Protein AF-T2A4X8-F1 (afdb_monomer_lite)

InterPro domains:
  IPR004841 Amino acid permease/SLC12A domain [PF00324] (18-104)

Organism: NCBI:txid1394869

Structure (mmCIF, N/CA/C/O backbone):
data_AF-T2A4X8-F1
#
_entry.id   AF-T2A4X8-F1
#
loop_
_atom_site.group_PDB
_atom_site.id
_atom_site.type_symbol
_atom_site.label_atom_id
_atom_site.label_alt_id
_atom_site.label_comp_id
_atom_site.label_asym_id
_atom_site.label_entity_id
_atom_site.label_seq_id
_atom_site.pdbx_PDB_ins_code
_atom_site.Cartn_x
_atom_site.Cartn_y
_atom_site.Cartn_z
_atom_site.occupancy
_atom_site.B_iso_or_equiv
_atom_site.auth_seq_id
_atom_site.auth_comp_id
_atom_site.auth_asym_id
_atom_site.auth_atom_id
_atom_site.pdbx_PDB_model_num
ATOM 1 N N . MET A 1 1 ? -23.332 10.207 -2.444 1.00 75.19 1 MET A N 1
ATOM 2 C CA . MET A 1 1 ? -22.383 9.955 -3.554 1.00 75.19 1 MET A CA 1
ATOM 3 C C . MET A 1 1 ? -22.626 8.543 -4.067 1.00 75.19 1 MET A C 1
ATOM 5 O O . MET A 1 1 ? -22.925 7.680 -3.252 1.00 75.19 1 MET A O 1
ATOM 9 N N . SER A 1 2 ? -22.577 8.314 -5.382 1.00 92.44 2 SER A N 1
ATOM 10 C CA . SER A 1 2 ? -22.728 6.966 -5.961 1.00 92.44 2 SER A CA 1
ATOM 11 C C . SER A 1 2 ? -21.545 6.066 -5.555 1.00 92.44 2 SER A C 1
ATOM 13 O O . SER A 1 2 ? -20.435 6.592 -5.432 1.00 92.44 2 SER A O 1
ATOM 15 N N . PRO A 1 3 ? -21.724 4.739 -5.392 1.00 86.62 3 PRO A N 1
ATOM 16 C CA . PRO A 1 3 ? -20.616 3.803 -5.167 1.00 86.62 3 PRO A CA 1
ATOM 17 C C . PRO A 1 3 ? -19.477 3.972 -6.181 1.00 86.62 3 PRO A C 1
ATOM 19 O O . PRO A 1 3 ? -18.306 3.982 -5.810 1.00 86.62 3 PRO A O 1
ATOM 22 N N . TRP A 1 4 ? -19.826 4.223 -7.444 1.00 90.69 4 TRP A N 1
ATOM 23 C CA . TRP A 1 4 ? -18.866 4.475 -8.518 1.00 90.69 4 TRP A CA 1
ATOM 24 C C . TRP A 1 4 ? -18.089 5.780 -8.340 1.00 90.69 4 TRP A C 1
ATOM 26 O O . TRP A 1 4 ? -16.900 5.828 -8.640 1.00 90.69 4 TRP A O 1
ATOM 36 N N . ALA A 1 5 ? -18.728 6.821 -7.802 1.00 91.69 5 ALA A N 1
ATOM 37 C CA . ALA A 1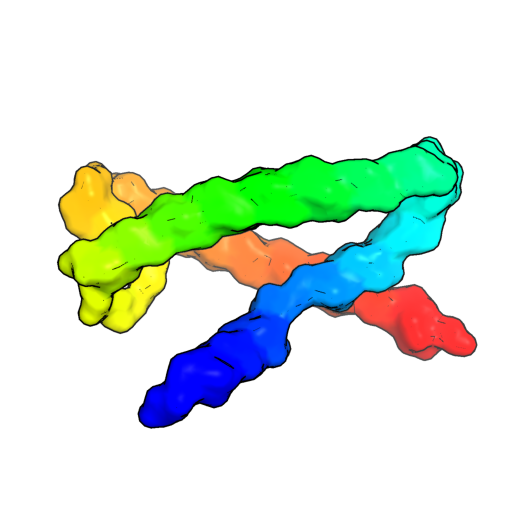 5 ? -18.058 8.087 -7.511 1.00 91.69 5 ALA A CA 1
ATOM 38 C C . ALA A 1 5 ? -17.061 7.939 -6.350 1.00 91.69 5 ALA A C 1
ATOM 40 O O . ALA A 1 5 ? -15.951 8.456 -6.427 1.00 91.69 5 ALA A O 1
ATOM 41 N N . ASN A 1 6 ? -17.424 7.189 -5.304 1.00 87.69 6 ASN A N 1
ATOM 42 C CA . ASN A 1 6 ? -16.518 6.902 -4.187 1.00 87.69 6 ASN A CA 1
ATOM 43 C C . ASN A 1 6 ? -15.324 6.044 -4.632 1.00 87.69 6 ASN A C 1
ATOM 45 O O . ASN A 1 6 ? -14.193 6.323 -4.240 1.00 87.69 6 ASN A O 1
ATOM 49 N N . PHE A 1 7 ? -15.566 5.037 -5.479 1.00 87.56 7 PHE A N 1
ATOM 50 C CA . PHE A 1 7 ? -14.504 4.218 -6.061 1.00 87.56 7 PHE A CA 1
ATOM 51 C C . PHE A 1 7 ? -13.548 5.050 -6.920 1.00 87.56 7 PHE A C 1
ATOM 53 O O . PHE A 1 7 ? -12.340 4.991 -6.712 1.00 87.56 7 PHE A O 1
ATOM 60 N N . ALA A 1 8 ? -14.081 5.855 -7.844 1.00 91.19 8 ALA A N 1
ATOM 61 C CA . ALA A 1 8 ? -13.270 6.688 -8.726 1.00 91.19 8 ALA A CA 1
ATOM 62 C C . ALA A 1 8 ? -12.389 7.663 -7.932 1.00 91.19 8 ALA A C 1
ATOM 64 O O . ALA A 1 8 ? -11.198 7.761 -8.204 1.00 91.19 8 ALA A O 1
ATOM 65 N N . LEU A 1 9 ? -12.939 8.314 -6.900 1.00 89.25 9 LEU A N 1
ATOM 66 C CA . LEU A 1 9 ? -12.167 9.199 -6.022 1.00 89.25 9 LEU A CA 1
ATOM 67 C C . LEU A 1 9 ? -11.044 8.463 -5.284 1.00 89.25 9 LEU A C 1
ATOM 69 O O . LEU A 1 9 ? -9.922 8.964 -5.228 1.00 89.25 9 LEU A O 1
ATOM 73 N N . GLY A 1 10 ? -11.322 7.271 -4.746 1.00 86.69 10 GLY A N 1
ATOM 74 C CA . GLY A 1 10 ? -10.305 6.446 -4.093 1.00 86.69 10 GLY A CA 1
ATOM 75 C C . GLY A 1 10 ? -9.200 6.014 -5.059 1.00 86.69 10 GLY A C 1
ATOM 76 O O . GLY A 1 10 ? -8.018 6.132 -4.738 1.00 86.69 10 GLY A O 1
ATOM 77 N N . PHE A 1 11 ? -9.579 5.579 -6.263 1.00 87.12 11 PHE A N 1
ATOM 78 C CA . PHE A 1 11 ? -8.637 5.179 -7.304 1.00 87.12 11 PHE A CA 1
ATOM 79 C C . PHE A 1 11 ? -7.759 6.351 -7.751 1.00 87.12 11 PHE A C 1
ATOM 81 O O . PHE A 1 11 ? -6.546 6.202 -7.819 1.00 87.12 11 PHE A O 1
ATOM 88 N N . THR A 1 12 ? -8.326 7.534 -7.996 1.00 87.06 12 THR A N 1
ATOM 89 C CA . THR A 1 12 ? -7.539 8.718 -8.377 1.00 87.06 12 THR A CA 1
ATOM 90 C C . THR A 1 12 ? -6.563 9.144 -7.279 1.00 87.06 12 THR A C 1
ATOM 92 O O . THR A 1 12 ? -5.473 9.614 -7.592 1.00 87.06 12 THR A O 1
ATOM 95 N N . TYR A 1 13 ? -6.918 8.964 -6.004 1.00 80.44 13 TYR A N 1
ATOM 96 C CA . TYR A 1 13 ? -6.066 9.361 -4.883 1.00 80.44 13 TYR A CA 1
ATOM 97 C C . TYR A 1 13 ? -4.879 8.409 -4.642 1.00 80.44 13 TYR A C 1
ATOM 99 O O . TYR A 1 13 ? -3.781 8.874 -4.348 1.00 80.44 13 TYR A O 1
ATOM 107 N N . LEU A 1 14 ? -5.075 7.088 -4.761 1.00 81.31 14 LEU A N 1
ATOM 108 C CA . LEU A 1 14 ? -4.072 6.068 -4.400 1.00 81.31 14 LEU A CA 1
ATOM 109 C C . LEU A 1 14 ? -3.965 4.934 -5.438 1.00 81.31 14 LEU A C 1
ATOM 111 O O . LEU A 1 14 ? -3.938 3.752 -5.096 1.00 81.31 14 LEU A O 1
ATOM 115 N N . SER A 1 15 ? -3.896 5.275 -6.726 1.00 85.19 15 SER A N 1
ATOM 116 C CA . SER A 1 15 ? -3.684 4.270 -7.775 1.00 85.19 15 SER A CA 1
ATOM 117 C C . SER A 1 15 ? -2.237 3.746 -7.788 1.00 85.19 15 SER A C 1
ATOM 119 O O . SER A 1 15 ? -1.300 4.548 -7.815 1.00 85.19 15 SER A O 1
ATOM 121 N N . PRO A 1 16 ? -2.011 2.417 -7.875 1.00 82.56 16 PRO A N 1
ATOM 122 C CA . PRO A 1 16 ? -0.668 1.836 -7.978 1.00 82.56 16 PRO A CA 1
ATOM 123 C C . PRO A 1 16 ? -0.015 2.039 -9.355 1.00 82.56 16 PRO A C 1
ATOM 125 O O . PRO A 1 16 ? 1.149 1.694 -9.545 1.00 82.56 16 PRO A O 1
ATOM 128 N N . VAL A 1 17 ? -0.752 2.590 -10.323 1.00 84.81 17 VAL A N 1
ATOM 129 C CA . VAL A 1 17 ? -0.345 2.704 -11.730 1.00 84.81 17 VAL A CA 1
ATOM 130 C C . VAL A 1 17 ? 0.985 3.447 -11.893 1.00 84.81 17 VAL A C 1
ATOM 132 O O . VAL A 1 17 ? 1.854 2.989 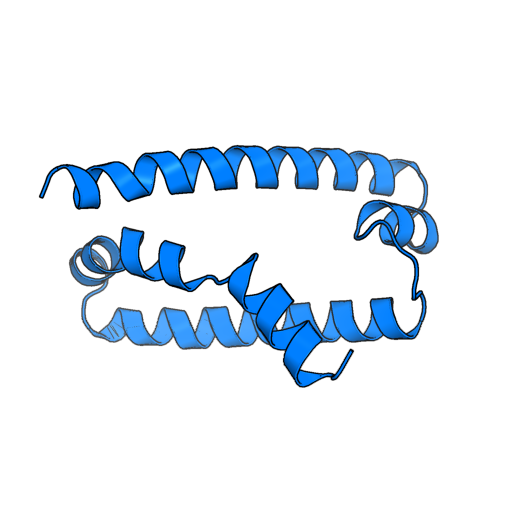-12.631 1.00 84.81 17 VAL A O 1
ATOM 135 N N . VAL A 1 18 ? 1.187 4.539 -11.148 1.00 86.00 18 VAL A N 1
ATOM 136 C CA . VAL A 1 18 ? 2.441 5.313 -11.189 1.00 86.00 18 VAL A CA 1
ATOM 137 C C . VAL A 1 18 ? 3.631 4.456 -10.757 1.00 86.00 18 VAL A C 1
ATOM 139 O O . VAL A 1 18 ? 4.656 4.452 -11.429 1.00 86.00 18 VAL A O 1
ATOM 142 N N . GLY A 1 19 ? 3.481 3.689 -9.674 1.00 86.06 19 GLY A N 1
ATOM 143 C CA . GLY A 1 19 ? 4.543 2.825 -9.159 1.00 86.06 19 GLY A CA 1
ATOM 144 C C . GLY A 1 19 ? 4.920 1.698 -10.120 1.00 86.06 19 GLY A C 1
ATOM 145 O O . GLY A 1 19 ? 6.081 1.319 -10.186 1.00 86.06 19 GLY A O 1
ATOM 146 N N . ILE A 1 20 ? 3.964 1.181 -10.898 1.00 89.25 20 ILE A N 1
ATOM 147 C CA . ILE A 1 20 ? 4.256 0.172 -11.923 1.00 89.25 20 ILE A CA 1
ATOM 148 C C . ILE A 1 20 ? 5.083 0.801 -13.042 1.00 89.25 20 ILE A C 1
ATOM 150 O O . ILE A 1 20 ? 6.110 0.243 -13.418 1.00 89.25 20 ILE A O 1
ATOM 154 N N . TYR A 1 21 ? 4.683 1.969 -13.550 1.00 86.50 21 TYR A N 1
ATOM 155 C CA . TYR A 1 21 ? 5.393 2.626 -14.649 1.00 86.50 21 TYR A CA 1
ATOM 156 C C . TYR A 1 21 ? 6.814 3.044 -14.284 1.00 86.50 21 TYR A C 1
ATOM 158 O O . TYR A 1 21 ? 7.711 2.901 -15.113 1.00 86.50 21 TYR A O 1
ATOM 166 N N . THR A 1 22 ? 7.041 3.509 -13.054 1.00 88.69 22 THR A N 1
ATOM 167 C CA . THR A 1 22 ? 8.374 3.944 -12.610 1.00 88.69 22 THR A CA 1
ATOM 168 C C . THR A 1 22 ? 9.387 2.800 -12.584 1.00 88.69 22 THR A C 1
ATOM 170 O O . THR A 1 22 ? 10.562 3.029 -12.859 1.00 88.69 22 THR A O 1
ATOM 173 N N . VAL A 1 23 ? 8.956 1.566 -12.295 1.00 89.19 23 VAL A N 1
ATOM 174 C CA . VAL A 1 23 ? 9.858 0.404 -12.170 1.00 89.19 23 VAL A CA 1
ATOM 175 C C . VAL A 1 23 ? 9.727 -0.612 -13.301 1.00 89.19 23 VAL A C 1
ATOM 177 O O . VAL A 1 23 ? 10.491 -1.574 -13.332 1.00 89.19 23 VAL A O 1
ATOM 180 N N . PHE A 1 24 ? 8.801 -0.422 -14.246 1.00 89.62 24 PHE A N 1
ATOM 181 C CA . PHE A 1 24 ? 8.509 -1.405 -15.294 1.00 89.62 24 PHE A CA 1
ATOM 182 C C . PHE A 1 24 ? 9.750 -1.769 -16.116 1.00 89.62 24 PHE A C 1
ATOM 184 O O . PHE A 1 24 ? 10.068 -2.946 -16.269 1.00 89.62 24 PHE A O 1
ATOM 191 N N . ALA A 1 25 ? 10.483 -0.767 -16.610 1.00 89.06 25 ALA A N 1
ATOM 192 C CA . ALA A 1 25 ? 11.690 -0.990 -17.406 1.00 89.06 25 ALA A CA 1
ATOM 193 C C . ALA A 1 25 ? 12.781 -1.720 -16.604 1.00 89.06 25 ALA A C 1
ATOM 195 O O . ALA A 1 25 ? 13.419 -2.637 -17.118 1.00 89.06 25 ALA A O 1
ATOM 196 N N . TYR A 1 26 ? 12.946 -1.358 -15.328 1.00 90.81 26 TYR A N 1
ATOM 197 C CA . TYR A 1 26 ? 13.877 -2.028 -14.421 1.00 90.81 26 TYR A CA 1
ATOM 198 C C . TYR A 1 26 ? 13.493 -3.498 -14.206 1.00 90.81 26 TYR A C 1
ATOM 200 O O . TYR A 1 26 ? 14.327 -4.387 -14.364 1.00 90.81 26 TYR A O 1
ATOM 208 N N . ALA A 1 27 ? 12.222 -3.766 -13.909 1.00 92.19 27 ALA A N 1
ATOM 209 C CA . ALA A 1 27 ? 11.723 -5.118 -13.703 1.00 92.19 27 ALA A CA 1
ATOM 210 C C . ALA A 1 27 ? 11.851 -5.971 -14.979 1.00 92.19 27 ALA A C 1
ATOM 212 O O . ALA A 1 27 ? 12.273 -7.123 -14.892 1.00 92.19 27 ALA A O 1
ATOM 213 N N . MET A 1 28 ? 11.587 -5.399 -16.163 1.00 94.06 28 MET A N 1
ATOM 214 C CA . MET A 1 28 ? 11.737 -6.103 -17.444 1.00 94.06 28 MET A CA 1
ATOM 215 C C . MET A 1 28 ? 13.198 -6.451 -17.714 1.00 94.06 28 MET A C 1
ATOM 217 O O . MET A 1 28 ? 13.489 -7.552 -18.170 1.00 94.06 28 MET A O 1
ATOM 221 N N . ALA A 1 29 ? 14.120 -5.532 -17.421 1.00 94.81 29 ALA A N 1
ATOM 222 C CA . ALA A 1 29 ? 15.546 -5.755 -17.624 1.00 94.81 29 ALA A CA 1
ATOM 223 C C . ALA A 1 29 ? 16.113 -6.845 -16.699 1.00 94.81 29 ALA A C 1
ATOM 225 O O . ALA A 1 29 ? 17.008 -7.577 -17.107 1.00 94.81 29 ALA A O 1
ATOM 226 N N . GLN A 1 30 ? 15.604 -6.956 -15.466 1.00 95.19 30 GLN A N 1
ATOM 227 C CA . GLN A 1 30 ? 16.115 -7.905 -14.469 1.00 95.19 30 GLN A CA 1
ATOM 228 C C . GLN A 1 30 ? 15.430 -9.277 -14.518 1.00 95.19 30 GLN A C 1
ATOM 230 O O . GLN A 1 30 ? 16.097 -10.302 -14.425 1.00 95.19 30 GLN A O 1
ATOM 235 N N . ALA A 1 31 ? 14.102 -9.311 -14.642 1.00 93.69 31 ALA A N 1
ATOM 236 C CA . ALA A 1 31 ? 13.310 -10.543 -14.575 1.00 93.69 31 ALA A CA 1
ATOM 237 C C . ALA A 1 31 ? 12.808 -11.027 -15.948 1.00 93.69 31 ALA A C 1
ATOM 239 O O . ALA A 1 31 ? 12.313 -12.150 -16.060 1.00 93.69 31 ALA A O 1
ATOM 240 N N . GLY A 1 32 ? 12.934 -10.206 -16.997 1.00 94.62 32 GLY A N 1
ATOM 241 C CA . GLY A 1 32 ? 12.489 -10.537 -18.348 1.00 94.62 32 GLY A CA 1
ATOM 242 C C . GLY A 1 32 ? 10.962 -10.598 -18.506 1.00 94.62 32 GLY A C 1
ATOM 243 O O . GLY A 1 32 ? 10.210 -10.201 -17.613 1.00 94.62 32 GLY A O 1
ATOM 244 N N . PRO A 1 33 ? 10.474 -11.144 -19.637 1.00 93.38 33 PRO A N 1
ATOM 245 C CA . PRO A 1 33 ? 9.041 -11.279 -19.918 1.00 93.38 33 PRO A CA 1
ATOM 246 C C . PRO A 1 33 ? 8.199 -11.952 -18.812 1.00 93.38 33 PRO A C 1
ATOM 248 O O . PRO A 1 33 ? 7.057 -11.528 -18.609 1.00 93.38 33 PRO A O 1
ATOM 251 N N . PRO A 1 34 ? 8.708 -12.948 -18.048 1.00 94.88 34 PRO A N 1
ATOM 252 C CA . PRO A 1 34 ? 7.953 -13.555 -16.951 1.00 94.88 34 PRO A CA 1
ATOM 253 C C . PRO A 1 34 ? 7.563 -12.600 -15.819 1.00 94.88 34 PRO A C 1
ATOM 255 O O . PRO A 1 34 ? 6.685 -12.948 -15.028 1.00 94.88 34 PRO A O 1
ATOM 258 N N . MET A 1 35 ? 8.148 -11.397 -15.734 1.00 94.44 35 MET A N 1
ATOM 259 C CA . MET A 1 35 ? 7.820 -10.436 -14.679 1.00 94.44 35 MET A CA 1
ATOM 260 C C . MET A 1 35 ? 6.329 -10.089 -14.612 1.00 94.44 35 MET A C 1
ATOM 262 O O . MET A 1 35 ? 5.851 -9.680 -13.558 1.00 94.44 35 MET A O 1
ATOM 266 N N . ILE A 1 36 ? 5.577 -10.255 -15.706 1.00 91.62 36 ILE A N 1
ATOM 267 C CA . ILE A 1 36 ? 4.140 -9.969 -15.746 1.00 91.62 36 ILE A CA 1
ATOM 268 C C . ILE A 1 36 ? 3.363 -10.769 -14.687 1.00 91.62 36 ILE A C 1
ATOM 270 O O . ILE A 1 36 ? 2.399 -10.268 -14.111 1.00 91.62 36 ILE A O 1
ATOM 274 N N . TRP A 1 37 ? 3.832 -11.975 -14.345 1.00 93.81 37 TRP A N 1
ATOM 275 C CA . TRP A 1 37 ? 3.228 -12.806 -13.303 1.00 93.81 37 TRP A CA 1
ATOM 276 C C . TRP A 1 37 ? 3.356 -12.199 -11.903 1.00 93.81 37 TRP A C 1
ATOM 278 O O . TRP A 1 37 ? 2.509 -12.461 -11.050 1.00 93.81 37 TRP A O 1
ATOM 288 N N . SER A 1 38 ? 4.348 -11.332 -11.669 1.00 92.19 38 SER A N 1
ATOM 289 C CA . SER A 1 38 ? 4.462 -10.599 -10.403 1.00 92.19 38 SER A CA 1
ATOM 290 C C . SER A 1 38 ? 3.244 -9.707 -10.151 1.00 92.19 38 SER A C 1
ATOM 292 O O . SER A 1 38 ? 2.777 -9.631 -9.017 1.00 92.19 38 SER A O 1
ATOM 294 N N . LEU A 1 39 ? 2.661 -9.116 -11.203 1.00 91.19 39 LEU A N 1
ATOM 295 C CA . LEU A 1 39 ? 1.457 -8.290 -11.087 1.00 91.19 39 LEU A CA 1
ATOM 296 C C . LEU A 1 39 ? 0.259 -9.118 -10.622 1.00 91.19 39 LEU A C 1
ATOM 298 O O . LEU A 1 39 ? -0.519 -8.655 -9.793 1.00 91.19 39 LEU A O 1
ATOM 302 N N . VAL A 1 40 ? 0.133 -10.356 -11.111 1.00 93.94 40 VAL A N 1
ATOM 303 C CA . VAL A 1 40 ? -0.932 -11.278 -10.694 1.00 93.94 40 VAL A CA 1
ATOM 304 C C . VAL A 1 40 ? -0.761 -11.652 -9.223 1.00 93.94 40 VAL A C 1
ATOM 306 O O . VAL A 1 40 ? -1.712 -11.561 -8.451 1.00 93.94 40 VAL A O 1
ATOM 309 N N . ILE A 1 41 ? 0.457 -12.012 -8.813 1.00 95.19 41 ILE A N 1
ATOM 310 C CA . ILE A 1 41 ? 0.762 -12.395 -7.427 1.00 95.19 41 ILE A CA 1
ATOM 311 C C . ILE A 1 41 ? 0.494 -11.227 -6.469 1.00 95.19 41 ILE A C 1
ATOM 313 O O . ILE A 1 41 ? -0.198 -11.392 -5.464 1.00 95.19 41 ILE A O 1
ATOM 317 N N . VAL A 1 42 ? 0.997 -10.033 -6.794 1.00 93.75 42 VAL A N 1
ATOM 318 C CA . VAL A 1 42 ? 0.777 -8.823 -5.989 1.00 93.75 42 VAL A CA 1
ATOM 319 C C . VAL A 1 42 ? -0.703 -8.446 -5.970 1.00 93.75 42 VAL A C 1
ATOM 321 O O . VAL A 1 42 ? -1.224 -8.118 -4.907 1.00 93.75 42 VAL A O 1
ATOM 324 N N . GLY A 1 43 ? -1.401 -8.543 -7.104 1.00 93.25 43 GLY A N 1
ATOM 325 C CA . GLY A 1 43 ? -2.834 -8.272 -7.204 1.00 93.25 43 GLY A CA 1
ATOM 326 C C . GLY A 1 43 ? -3.669 -9.183 -6.306 1.00 93.25 43 GLY A C 1
ATOM 327 O O . GLY A 1 43 ? -4.530 -8.698 -5.575 1.00 93.25 43 GLY A O 1
ATOM 328 N N . LEU A 1 44 ? -3.365 -10.484 -6.280 1.00 96.88 44 LEU A N 1
ATOM 329 C CA . LEU A 1 44 ? -4.007 -11.434 -5.368 1.00 96.88 44 LEU A CA 1
ATOM 330 C C . LEU A 1 44 ? -3.717 -11.096 -3.901 1.00 96.88 44 LEU A C 1
ATOM 332 O O . LEU A 1 44 ? -4.636 -11.074 -3.085 1.00 96.88 44 LEU A O 1
ATOM 336 N N . GLY A 1 45 ? -2.466 -10.770 -3.565 1.00 96.62 45 GLY A N 1
ATOM 337 C CA . GLY A 1 45 ? -2.102 -10.344 -2.212 1.00 96.62 45 GLY A CA 1
ATOM 338 C C . GLY A 1 45 ? -2.864 -9.092 -1.763 1.00 96.62 45 GLY A C 1
ATOM 339 O O . GLY A 1 45 ? -3.419 -9.062 -0.666 1.00 96.62 45 GLY A O 1
ATOM 340 N N . GLN A 1 46 ? -2.959 -8.081 -2.629 1.00 94.69 46 GLN A N 1
ATOM 341 C CA . GLN A 1 46 ? -3.712 -6.855 -2.349 1.00 94.69 46 GLN A CA 1
ATOM 342 C C . GLN A 1 46 ? -5.218 -7.105 -2.252 1.00 94.69 46 GLN A C 1
ATOM 344 O O . GLN A 1 46 ? -5.882 -6.487 -1.423 1.00 94.69 46 GLN A O 1
ATOM 349 N N . PHE A 1 47 ? -5.762 -8.040 -3.033 1.00 95.12 47 PHE A N 1
ATOM 350 C CA . PHE A 1 47 ? -7.163 -8.433 -2.922 1.00 95.12 47 PHE A CA 1
ATOM 351 C C . PHE A 1 47 ? -7.474 -9.051 -1.553 1.00 95.12 47 PHE A C 1
ATOM 353 O O . PHE A 1 47 ? -8.456 -8.671 -0.919 1.00 95.12 47 PHE A O 1
ATOM 360 N N . LEU A 1 48 ? -6.606 -9.930 -1.042 1.00 97.31 48 LEU A N 1
ATOM 361 C CA . LEU A 1 48 ? -6.760 -10.492 0.305 1.00 97.31 48 LEU A CA 1
ATOM 362 C C . LEU A 1 48 ? -6.717 -9.403 1.387 1.00 97.31 48 LEU A C 1
ATOM 364 O O . LEU A 1 48 ? -7.538 -9.408 2.303 1.00 97.31 48 LEU A O 1
ATOM 368 N N . VAL A 1 49 ? -5.805 -8.435 1.261 1.00 94.50 49 VAL A N 1
ATOM 369 C CA . VAL A 1 49 ? -5.752 -7.273 2.162 1.00 94.50 49 VAL A CA 1
ATOM 370 C C . VAL A 1 49 ? -7.047 -6.459 2.073 1.00 94.50 49 VAL A C 1
ATOM 372 O O . VAL A 1 49 ? -7.618 -6.106 3.105 1.00 94.50 49 VAL A O 1
ATOM 375 N N . ALA A 1 50 ? -7.557 -6.210 0.865 1.00 92.75 50 ALA A N 1
ATOM 376 C CA . ALA A 1 50 ? -8.806 -5.484 0.655 1.00 92.75 50 ALA A CA 1
ATOM 377 C C . ALA A 1 50 ? -10.006 -6.182 1.311 1.00 92.75 50 ALA A C 1
ATOM 379 O O . ALA A 1 50 ? -10.834 -5.503 1.914 1.00 92.75 50 ALA A O 1
ATOM 380 N N . LEU A 1 51 ? -10.074 -7.519 1.270 1.00 95.62 51 LEU A N 1
ATOM 381 C CA . LEU A 1 51 ? -11.112 -8.285 1.967 1.00 95.62 51 LEU A CA 1
ATOM 382 C C . LEU A 1 51 ? -11.060 -8.060 3.483 1.00 95.62 51 LEU A C 1
ATOM 384 O O . LEU A 1 51 ? -12.091 -7.771 4.089 1.00 95.62 51 LEU A O 1
ATOM 388 N N . ILE A 1 52 ? -9.868 -8.097 4.088 1.00 93.31 52 ILE A N 1
ATOM 389 C CA . ILE A 1 52 ? -9.698 -7.834 5.527 1.00 93.31 52 ILE A CA 1
ATOM 390 C C . ILE A 1 52 ? -10.183 -6.422 5.875 1.00 93.31 52 ILE A C 1
ATOM 392 O O . ILE A 1 52 ? -10.958 -6.241 6.815 1.00 93.31 52 ILE A O 1
ATOM 396 N N . PHE A 1 53 ? -9.767 -5.411 5.107 1.00 90.12 53 PHE A N 1
ATOM 397 C CA . PHE A 1 53 ? -10.216 -4.036 5.333 1.00 90.12 53 PHE A CA 1
ATOM 398 C C . PHE A 1 53 ? -11.720 -3.862 5.100 1.00 90.12 53 PHE A C 1
ATOM 400 O O . PHE A 1 53 ? -12.347 -3.087 5.818 1.00 90.12 53 PHE A O 1
ATOM 407 N N . SER A 1 54 ? -12.309 -4.589 4.147 1.00 91.38 54 SER A N 1
ATOM 408 C CA . SER A 1 54 ? -13.748 -4.534 3.881 1.00 91.38 54 SER A CA 1
ATOM 409 C C . SER A 1 54 ? -14.571 -5.008 5.083 1.00 91.38 54 SER A C 1
ATOM 411 O O . SER A 1 54 ? -15.526 -4.332 5.462 1.00 91.38 54 SER A O 1
ATOM 413 N N . GLU A 1 55 ? -14.136 -6.080 5.753 1.00 92.69 55 GLU A N 1
ATOM 414 C CA . GLU A 1 55 ? -14.780 -6.588 6.968 1.00 92.69 55 GLU A CA 1
ATOM 415 C C . GLU A 1 55 ? -14.644 -5.582 8.119 1.00 92.69 55 GLU A C 1
ATOM 417 O O . GLU A 1 55 ? -15.620 -5.231 8.781 1.00 92.69 55 GLU A O 1
ATOM 422 N N . VAL A 1 56 ? -13.440 -5.035 8.323 1.00 90.19 56 VAL A N 1
ATOM 423 C CA . VAL A 1 56 ? -13.194 -4.042 9.383 1.00 90.19 56 VAL A CA 1
ATOM 424 C C . VAL A 1 56 ? -14.051 -2.791 9.184 1.00 90.19 56 VAL A C 1
ATOM 426 O O . VAL A 1 56 ? -14.613 -2.278 10.152 1.00 90.19 56 VAL A O 1
ATOM 429 N N . VAL A 1 57 ? -14.174 -2.299 7.949 1.00 89.00 57 VAL A N 1
ATOM 430 C CA . VAL A 1 57 ? -14.992 -1.121 7.624 1.00 89.00 57 VAL A CA 1
ATOM 431 C C . VAL A 1 57 ? -16.483 -1.411 7.801 1.00 89.00 57 VAL A C 1
ATOM 433 O O . VAL A 1 57 ? -17.201 -0.536 8.286 1.00 89.00 57 VAL A O 1
ATOM 436 N N . ALA A 1 58 ? -16.946 -2.620 7.463 1.00 88.88 58 ALA A N 1
ATOM 437 C CA . ALA A 1 58 ? -18.335 -3.028 7.665 1.00 88.88 58 ALA A CA 1
ATOM 438 C C . ALA A 1 58 ? -18.726 -3.035 9.154 1.00 88.88 58 ALA A C 1
ATOM 440 O O . ALA A 1 58 ? -19.814 -2.582 9.506 1.00 88.88 58 ALA A O 1
ATOM 441 N N . GLN A 1 59 ? -17.822 -3.482 10.033 1.00 88.25 59 GLN A N 1
ATOM 442 C CA . GLN A 1 59 ? -18.047 -3.521 11.484 1.00 88.25 59 GLN A CA 1
ATOM 443 C C . GLN A 1 59 ? -17.823 -2.160 12.164 1.00 88.25 59 GLN A C 1
ATOM 445 O O . GLN A 1 59 ? -18.527 -1.790 13.106 1.00 88.25 59 GLN A O 1
ATOM 450 N N . PHE A 1 60 ? -16.825 -1.395 11.709 1.00 85.31 60 PHE A N 1
ATOM 451 C CA . PHE A 1 60 ? -16.403 -0.138 12.327 1.00 85.31 60 PHE A CA 1
ATOM 452 C C . PHE A 1 60 ? -16.361 1.006 11.303 1.00 85.31 60 PHE A C 1
ATOM 454 O O . PHE A 1 60 ? -15.266 1.453 10.930 1.00 85.31 60 PHE A O 1
ATOM 461 N N . PRO A 1 61 ? -17.528 1.558 10.910 1.00 80.25 61 PRO A N 1
ATOM 462 C CA . PRO A 1 61 ? -17.625 2.681 9.977 1.00 80.25 61 PRO A CA 1
ATOM 463 C C . PRO A 1 61 ? -17.232 3.998 10.668 1.00 80.25 61 PRO A C 1
ATOM 465 O O . PRO A 1 61 ? -18.048 4.882 10.915 1.00 80.25 61 PRO A O 1
ATOM 468 N N . VAL A 1 62 ? -15.962 4.115 11.051 1.00 77.62 62 VAL A N 1
ATOM 469 C CA . VAL A 1 62 ? -15.409 5.258 11.782 1.00 77.62 62 VAL A CA 1
ATOM 470 C C . VAL A 1 62 ? -14.445 6.007 10.878 1.00 77.62 62 VAL A C 1
ATOM 472 O O . VAL A 1 62 ? -13.534 5.416 10.300 1.00 77.62 62 VAL A O 1
ATOM 475 N N . ALA A 1 63 ? -14.602 7.326 10.808 1.00 68.44 63 ALA A N 1
ATOM 476 C CA . ALA A 1 63 ? -13.615 8.191 10.181 1.00 68.44 63 ALA A CA 1
ATOM 477 C C . ALA A 1 63 ? -12.310 8.203 11.005 1.00 68.44 63 ALA A C 1
ATOM 479 O O . ALA A 1 63 ? -12.344 8.300 12.232 1.00 68.44 63 ALA A O 1
ATOM 480 N N . GLY A 1 64 ? -11.157 8.104 10.336 1.00 69.12 64 GLY A N 1
ATOM 481 C CA . GLY A 1 64 ? -9.831 8.168 10.975 1.00 69.12 64 GLY A CA 1
ATOM 482 C C . GLY A 1 64 ? -8.874 7.020 10.631 1.00 69.12 64 GLY A C 1
ATOM 483 O O . GLY A 1 64 ? -7.716 7.059 11.041 1.00 69.12 64 GLY A O 1
ATOM 484 N N . GLY A 1 65 ? -9.322 6.026 9.857 1.00 79.44 65 GLY A N 1
ATOM 485 C CA . GLY A 1 65 ? -8.459 5.010 9.247 1.00 79.44 65 GLY A CA 1
ATOM 486 C C . GLY A 1 65 ? -7.870 3.999 10.234 1.00 79.44 65 GLY A C 1
ATOM 487 O O . GLY A 1 65 ? -8.511 3.587 11.198 1.00 79.44 65 GLY A O 1
ATOM 488 N N . VAL A 1 66 ? -6.627 3.583 9.988 1.00 88.06 66 VAL A N 1
ATOM 489 C CA . VAL A 1 66 ? -6.012 2.419 10.651 1.00 88.06 66 VAL A CA 1
ATOM 490 C C . VAL A 1 66 ? -5.778 2.627 12.152 1.00 88.06 66 VAL A C 1
ATOM 492 O O . VAL A 1 66 ? -5.885 1.686 12.928 1.00 88.06 66 VAL A O 1
ATOM 495 N N . TYR A 1 67 ? -5.510 3.859 12.598 1.00 90.12 67 TYR A N 1
ATOM 496 C CA . TYR A 1 67 ? -5.240 4.153 14.010 1.00 90.12 67 TYR A CA 1
ATOM 497 C C . TYR A 1 67 ? -6.430 3.850 14.945 1.00 90.12 67 TYR A C 1
ATOM 499 O O . TYR A 1 67 ? -6.255 3.085 15.901 1.00 90.12 67 TYR A O 1
ATOM 507 N N . PRO A 1 68 ? -7.643 4.406 14.729 1.00 89.50 68 PRO A N 1
ATOM 508 C CA . PRO A 1 68 ? -8.798 4.088 15.564 1.00 89.50 68 PRO A CA 1
ATOM 509 C C . PRO A 1 68 ? -9.220 2.618 15.457 1.00 89.50 68 PRO A C 1
ATOM 511 O O . PRO A 1 68 ? -9.638 2.060 16.473 1.00 89.50 68 PRO A O 1
ATOM 514 N N . TRP A 1 69 ? -9.067 1.972 14.293 1.00 90.25 69 TRP A N 1
ATOM 515 C CA . TRP A 1 69 ? -9.319 0.533 14.145 1.00 90.25 69 TRP A CA 1
ATOM 516 C C . TRP A 1 69 ? -8.367 -0.296 15.012 1.00 90.25 69 TRP A C 1
ATOM 518 O O . TRP A 1 69 ? -8.827 -1.071 15.851 1.00 90.25 69 TRP A O 1
ATOM 528 N N . THR A 1 70 ? -7.054 -0.058 14.926 1.00 91.50 70 THR A N 1
ATOM 529 C CA . THR A 1 70 ? -6.069 -0.753 15.769 1.00 91.50 70 THR A CA 1
ATOM 530 C C . THR A 1 70 ? -6.283 -0.458 17.252 1.00 91.50 70 THR A C 1
ATOM 532 O O . THR A 1 70 ? -6.147 -1.351 18.086 1.00 91.50 70 THR A O 1
ATOM 535 N N . ARG A 1 71 ? -6.670 0.773 17.615 1.00 91.06 71 ARG A N 1
ATOM 536 C CA . ARG A 1 71 ? -6.934 1.126 19.019 1.00 91.06 71 ARG A CA 1
ATOM 537 C C . ARG A 1 71 ? -8.092 0.329 19.608 1.00 91.06 71 ARG A C 1
ATOM 539 O O . ARG A 1 71 ? -8.028 -0.002 20.789 1.00 91.06 71 ARG A O 1
ATOM 546 N N . ARG A 1 72 ? -9.121 0.039 18.810 1.00 88.81 72 ARG A N 1
ATOM 547 C CA . ARG A 1 72 ? -10.280 -0.762 19.228 1.00 88.81 72 ARG A CA 1
ATOM 548 C C . ARG A 1 72 ? -9.971 -2.257 19.258 1.00 88.81 72 ARG A C 1
ATOM 550 O O . ARG A 1 72 ? -10.361 -2.915 20.211 1.00 88.81 72 ARG A O 1
ATOM 557 N N . LEU A 1 73 ? -9.260 -2.770 18.252 1.00 89.38 73 LEU A N 1
ATOM 558 C CA . LEU A 1 73 ? -8.998 -4.206 18.102 1.00 89.38 73 LEU A CA 1
ATOM 559 C C . LEU A 1 73 ? -7.845 -4.715 18.979 1.00 89.38 73 LEU A C 1
ATOM 561 O O . LEU A 1 73 ? -7.927 -5.805 19.531 1.00 89.38 73 LEU A O 1
ATOM 565 N N . TRP A 1 74 ? -6.773 -3.931 19.114 1.00 91.12 74 TRP A N 1
ATOM 566 C CA . TRP A 1 74 ? -5.519 -4.372 19.743 1.00 91.12 74 TRP A CA 1
ATOM 567 C C . TRP A 1 74 ? -5.047 -3.489 20.903 1.00 91.12 74 TRP A C 1
ATOM 569 O O . TRP A 1 74 ? -4.110 -3.838 21.621 1.00 91.12 74 TRP A O 1
ATOM 579 N N . GLY A 1 75 ? -5.680 -2.336 21.111 1.00 93.38 75 GLY A N 1
ATOM 580 C CA . GLY A 1 75 ? -5.368 -1.425 22.207 1.00 93.38 75 GLY A CA 1
ATOM 581 C C . GLY A 1 75 ? -4.345 -0.336 21.866 1.00 93.38 75 GLY A C 1
ATOM 582 O O . GLY A 1 75 ? -3.858 -0.180 20.745 1.00 93.38 75 GLY A O 1
ATOM 583 N N . ARG A 1 76 ? -4.034 0.490 22.872 1.00 93.56 76 ARG A N 1
ATOM 584 C CA . ARG A 1 76 ? -3.333 1.778 22.699 1.00 93.56 76 ARG A CA 1
ATOM 585 C C . ARG A 1 76 ? -1.888 1.648 22.203 1.00 93.56 76 ARG A C 1
ATOM 587 O O . ARG A 1 76 ? -1.469 2.467 21.390 1.00 93.56 76 ARG A O 1
ATOM 594 N N . LYS A 1 77 ? -1.134 0.649 22.679 1.00 94.31 77 LYS A N 1
ATOM 595 C CA . LYS A 1 77 ? 0.281 0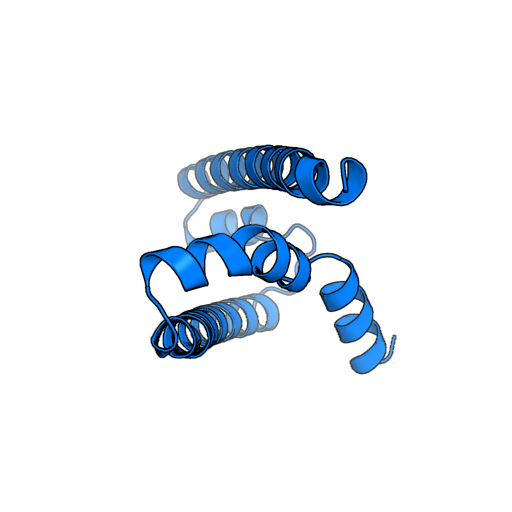.455 22.303 1.00 94.31 77 LYS A CA 1
ATOM 596 C C . LYS A 1 77 ? 0.425 0.195 20.801 1.00 94.31 77 LYS A C 1
ATOM 598 O O . LYS A 1 77 ? 1.205 0.869 20.134 1.00 94.31 77 LYS A O 1
ATOM 603 N N . TYR A 1 78 ? -0.355 -0.746 20.275 1.00 93.00 78 TYR A N 1
ATOM 604 C CA . TYR A 1 78 ? -0.324 -1.099 18.858 1.00 93.00 78 TYR A CA 1
ATOM 605 C C . TYR A 1 78 ? -0.879 0.019 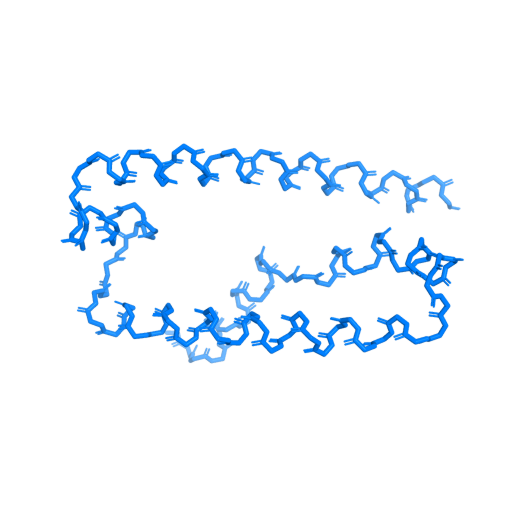17.983 1.00 93.00 78 TYR A C 1
ATOM 607 O O . TYR A 1 78 ? -0.297 0.293 16.943 1.00 93.00 78 TYR A O 1
ATOM 615 N N . ALA A 1 79 ? -1.917 0.735 18.429 1.00 93.06 79 ALA A N 1
ATOM 616 C CA . ALA A 1 79 ? -2.417 1.900 17.700 1.00 93.06 79 ALA A CA 1
ATOM 617 C C . ALA A 1 79 ? -1.335 2.969 17.501 1.00 93.06 79 ALA A C 1
ATOM 619 O O . ALA A 1 79 ? -1.156 3.467 16.393 1.00 93.06 79 ALA A O 1
ATOM 620 N N . TRP A 1 80 ? -0.570 3.274 18.554 1.00 93.75 80 TRP A N 1
ATOM 621 C CA . TRP A 1 80 ? 0.548 4.215 18.476 1.00 93.75 80 TRP A CA 1
ATOM 622 C C . TRP A 1 80 ? 1.610 3.770 17.472 1.00 93.75 80 TRP A C 1
ATOM 624 O O . TRP A 1 80 ? 2.030 4.556 16.626 1.00 93.75 80 TRP A O 1
ATOM 634 N N . MET A 1 81 ? 1.985 2.492 17.511 1.00 95.25 81 MET A N 1
ATOM 635 C CA . MET A 1 81 ? 2.929 1.920 16.554 1.00 95.25 81 MET A CA 1
ATOM 636 C C . MET A 1 81 ? 2.394 1.976 15.116 1.00 95.25 81 MET A C 1
ATOM 638 O O . MET A 1 81 ? 3.115 2.404 14.222 1.00 95.25 81 MET A O 1
ATOM 642 N N . THR A 1 82 ? 1.126 1.618 14.887 1.00 94.19 82 THR A N 1
ATOM 643 C CA . THR A 1 82 ? 0.482 1.726 13.569 1.00 94.19 82 THR A CA 1
ATOM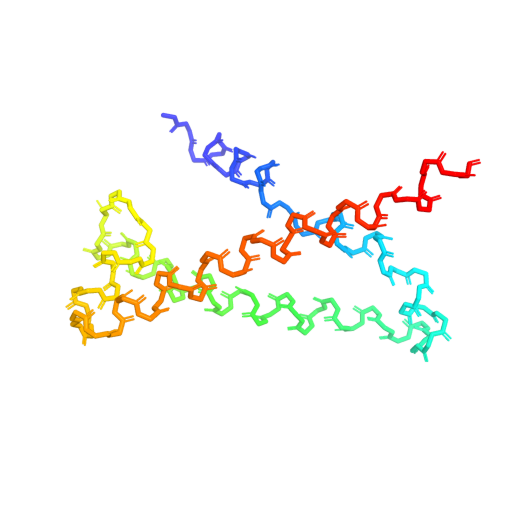 644 C C . THR A 1 82 ? 0.498 3.163 13.055 1.00 94.19 82 THR A C 1
ATOM 646 O O . THR A 1 82 ? 0.750 3.370 11.874 1.00 94.19 82 THR A O 1
ATOM 649 N N . GLY A 1 83 ? 0.285 4.155 13.926 1.00 92.81 83 GLY A N 1
ATOM 650 C CA . GLY A 1 83 ? 0.389 5.570 13.566 1.00 92.81 83 GLY A CA 1
ATOM 651 C C . GLY A 1 83 ? 1.773 5.943 13.026 1.00 92.81 83 GLY A C 1
ATOM 652 O O . GLY A 1 83 ? 1.868 6.553 11.965 1.00 92.81 83 GLY A O 1
ATOM 653 N N . TRP A 1 84 ? 2.843 5.517 13.704 1.00 95.06 84 TRP A N 1
ATOM 654 C CA . TRP A 1 84 ? 4.216 5.754 13.241 1.00 95.06 84 TRP A CA 1
ATOM 655 C C . TRP A 1 84 ? 4.543 5.034 11.939 1.00 95.06 84 TRP A C 1
ATOM 657 O O . TRP A 1 84 ? 5.105 5.639 11.031 1.00 95.06 84 TRP A O 1
ATOM 667 N N . VAL A 1 85 ? 4.165 3.760 11.826 1.00 95.31 85 VAL A N 1
ATOM 668 C CA . VAL A 1 85 ? 4.372 2.975 10.602 1.00 95.31 85 VAL A CA 1
ATOM 669 C C . VAL A 1 85 ? 3.655 3.634 9.425 1.00 95.31 85 VAL A C 1
ATOM 671 O O . VAL A 1 85 ? 4.236 3.774 8.353 1.00 95.31 85 VAL A O 1
ATOM 674 N N . TYR A 1 86 ? 2.421 4.098 9.635 1.00 93.25 86 TYR A N 1
ATOM 675 C CA . TYR A 1 86 ? 1.650 4.800 8.616 1.00 93.25 86 TYR A CA 1
ATOM 676 C C . TYR A 1 86 ? 2.298 6.132 8.215 1.00 93.25 86 TYR A C 1
ATOM 678 O O . TYR A 1 86 ? 2.417 6.418 7.026 1.00 93.25 86 TYR A O 1
ATOM 686 N N . LEU A 1 87 ? 2.788 6.918 9.182 1.00 94.12 87 LEU A N 1
ATOM 687 C CA . LEU A 1 87 ? 3.509 8.164 8.904 1.00 94.12 87 LEU A CA 1
ATOM 688 C C . LEU A 1 87 ? 4.769 7.917 8.064 1.00 94.12 87 LEU A C 1
ATOM 690 O O . LEU A 1 87 ? 4.989 8.601 7.068 1.00 94.12 87 LEU A O 1
ATOM 694 N N . ILE A 1 88 ? 5.581 6.928 8.443 1.00 96.75 88 ILE A N 1
ATOM 695 C CA . ILE A 1 88 ? 6.801 6.574 7.710 1.00 96.75 88 ILE A CA 1
ATOM 696 C C . ILE A 1 88 ? 6.451 6.104 6.299 1.00 96.75 88 ILE A C 1
ATOM 698 O O . ILE A 1 88 ? 7.079 6.549 5.341 1.00 96.75 88 ILE A O 1
ATOM 702 N N . ALA A 1 89 ? 5.428 5.258 6.152 1.00 93.25 89 ALA A N 1
ATOM 703 C CA . ALA A 1 89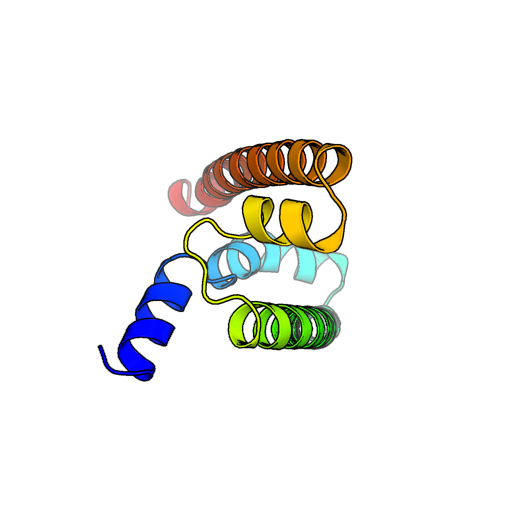 ? 4.974 4.798 4.847 1.00 93.25 89 ALA A CA 1
ATOM 704 C C . ALA A 1 89 ? 4.579 5.975 3.940 1.00 93.25 89 ALA A C 1
ATOM 706 O O . ALA A 1 89 ? 4.976 6.000 2.777 1.00 93.25 89 ALA A O 1
ATOM 707 N N . LEU A 1 90 ? 3.872 6.982 4.467 1.00 91.94 90 LEU A N 1
ATOM 708 C CA . LEU A 1 90 ? 3.529 8.191 3.712 1.00 91.94 90 LEU A CA 1
ATOM 709 C C . LEU A 1 90 ? 4.770 8.988 3.289 1.00 91.94 90 LEU A C 1
ATOM 711 O O . LEU A 1 90 ? 4.873 9.365 2.124 1.00 91.94 90 LEU A O 1
ATOM 715 N N . LEU A 1 91 ? 5.730 9.206 4.194 1.00 95.69 91 LEU A N 1
ATOM 716 C CA . LEU A 1 91 ? 6.970 9.927 3.877 1.00 95.69 91 LEU A CA 1
ATOM 717 C C . LEU A 1 91 ? 7.782 9.213 2.789 1.00 95.69 91 LEU A C 1
ATOM 719 O O . LEU A 1 91 ? 8.219 9.843 1.826 1.00 95.69 91 LEU A O 1
ATOM 723 N N . VAL A 1 92 ? 7.937 7.892 2.914 1.00 94.25 92 VAL A N 1
ATOM 724 C CA . VAL A 1 92 ? 8.626 7.061 1.917 1.00 94.25 92 VAL A CA 1
ATOM 725 C C . VAL A 1 92 ? 7.888 7.090 0.581 1.00 94.25 92 VAL A C 1
ATOM 727 O O . VAL A 1 92 ? 8.528 7.224 -0.457 1.00 94.25 92 VAL A O 1
ATOM 730 N N . THR A 1 93 ? 6.554 7.020 0.592 1.00 90.81 93 THR A N 1
ATOM 731 C CA . THR A 1 93 ? 5.743 7.071 -0.634 1.00 90.81 93 THR A CA 1
ATOM 732 C C . THR A 1 93 ? 5.948 8.391 -1.371 1.00 90.81 93 THR A C 1
ATOM 734 O O . THR A 1 93 ? 6.220 8.386 -2.568 1.00 90.81 93 THR A O 1
ATOM 737 N N . ILE A 1 94 ? 5.894 9.520 -0.659 1.00 91.25 94 ILE A N 1
ATOM 738 C CA . ILE A 1 94 ? 6.106 10.847 -1.252 1.00 91.25 94 ILE A CA 1
ATOM 739 C C . ILE A 1 94 ? 7.518 10.956 -1.841 1.00 91.25 94 ILE A C 1
ATOM 741 O O . ILE A 1 94 ? 7.674 11.363 -2.992 1.00 91.25 94 ILE A O 1
ATOM 745 N N . GLY A 1 95 ? 8.543 10.546 -1.085 1.00 93.06 95 GLY A N 1
ATOM 746 C CA . GLY A 1 95 ? 9.928 10.562 -1.561 1.00 93.06 95 GLY A CA 1
ATOM 747 C C . GLY A 1 95 ? 10.148 9.660 -2.778 1.00 93.06 95 GLY A C 1
ATOM 748 O O . GLY A 1 95 ? 10.816 10.056 -3.730 1.00 93.06 95 GLY A O 1
ATOM 749 N N . SER A 1 96 ? 9.537 8.473 -2.787 1.00 90.00 96 SER A N 1
ATOM 750 C CA . SER A 1 96 ? 9.627 7.522 -3.897 1.00 90.00 96 SER A CA 1
ATOM 751 C C . SER A 1 96 ? 8.973 8.055 -5.170 1.00 90.00 96 SER A C 1
ATOM 753 O O . SER A 1 96 ? 9.562 7.929 -6.241 1.00 90.00 96 SER A O 1
ATOM 755 N N . VAL A 1 97 ? 7.804 8.697 -5.068 1.00 88.38 97 VAL A N 1
ATOM 756 C CA . VAL A 1 97 ? 7.131 9.312 -6.224 1.00 88.38 97 VAL A CA 1
ATOM 757 C C . VAL A 1 97 ? 7.953 10.473 -6.784 1.00 88.38 97 VAL A C 1
ATOM 759 O O . VAL A 1 97 ? 8.122 10.564 -7.998 1.00 88.38 97 VAL A O 1
ATOM 762 N N . ALA A 1 98 ? 8.513 11.324 -5.919 1.00 89.75 98 ALA A N 1
ATOM 763 C CA . ALA A 1 98 ? 9.368 12.435 -6.341 1.00 89.75 98 ALA A CA 1
ATOM 764 C C . ALA A 1 98 ? 10.672 11.960 -7.006 1.00 89.75 98 ALA A C 1
ATOM 766 O O . ALA A 1 98 ? 11.121 12.549 -7.981 1.00 89.75 98 ALA A O 1
ATOM 767 N N . TYR A 1 99 ? 11.273 10.879 -6.506 1.00 89.12 99 TYR A N 1
ATOM 768 C CA . TYR A 1 99 ? 12.439 10.267 -7.141 1.00 89.12 99 TYR A CA 1
ATOM 769 C C . TYR A 1 99 ? 12.077 9.619 -8.485 1.00 89.12 99 TYR A C 1
ATOM 771 O O . TYR A 1 99 ? 12.758 9.824 -9.488 1.00 89.12 99 TYR A O 1
ATOM 779 N N . GLY A 1 100 ? 10.977 8.863 -8.515 1.00 87.12 100 GLY A N 1
ATOM 780 C CA . GLY A 1 100 ? 10.513 8.141 -9.695 1.00 87.12 100 GLY A CA 1
ATOM 781 C C . GLY A 1 100 ? 10.076 9.045 -10.847 1.00 87.12 100 GLY A C 1
ATOM 782 O O . GLY A 1 100 ? 10.108 8.594 -11.986 1.00 87.12 100 GLY A O 1
ATOM 783 N N . SER A 1 101 ? 9.704 10.304 -10.591 1.00 85.81 101 SER A N 1
ATOM 784 C CA . SER A 1 101 ? 9.354 11.269 -11.642 1.00 85.81 101 SER A CA 1
ATOM 785 C C . SER A 1 101 ? 10.568 11.839 -12.384 1.00 85.81 101 SER A C 1
ATOM 787 O O . SER A 1 101 ? 10.424 12.265 -13.528 1.00 85.81 101 SER A O 1
ATOM 789 N N . GLY A 1 102 ? 11.762 11.815 -11.778 1.00 88.06 102 GLY A N 1
ATOM 790 C CA . GLY A 1 102 ? 12.986 12.382 -12.354 1.00 88.06 102 GLY A CA 1
ATOM 791 C C . GLY A 1 102 ? 13.283 11.901 -13.782 1.00 88.06 102 GLY A C 1
ATOM 792 O O . GLY A 1 102 ? 13.419 12.742 -14.672 1.00 88.06 102 GLY A O 1
ATOM 793 N N . PRO A 1 103 ? 13.318 10.579 -14.044 1.00 85.25 103 PRO A N 1
ATOM 794 C CA . PRO A 1 103 ? 13.546 10.045 -15.386 1.00 85.25 103 PRO A CA 1
ATOM 795 C C . PRO A 1 103 ? 12.518 10.486 -16.435 1.00 85.25 103 PRO A C 1
ATOM 797 O O . PRO A 1 103 ? 12.892 10.664 -17.585 1.00 85.25 103 PRO A O 1
ATOM 800 N N . PHE A 1 104 ? 11.251 10.687 -16.054 1.00 84.12 104 PHE A N 1
ATOM 801 C CA . PHE A 1 104 ? 10.189 11.100 -16.984 1.00 84.12 104 PHE A CA 1
ATOM 802 C C . PHE A 1 104 ? 10.241 12.589 -17.337 1.00 84.12 104 PHE A C 1
ATOM 804 O O . PHE A 1 104 ? 9.730 12.988 -18.375 1.00 84.12 104 PHE A O 1
ATOM 811 N N . ILE A 1 105 ? 10.805 13.418 -16.455 1.00 86.62 105 ILE A N 1
ATOM 812 C CA . ILE A 1 105 ? 10.970 14.859 -16.693 1.00 86.62 105 ILE A CA 1
ATOM 813 C C . ILE A 1 105 ? 12.251 15.132 -17.493 1.00 86.62 105 ILE A C 1
ATOM 815 O O . ILE A 1 105 ? 12.320 16.109 -18.232 1.00 86.62 105 ILE A O 1
ATOM 819 N N . ALA A 1 106 ? 13.275 14.293 -17.322 1.00 82.88 106 ALA A N 1
ATOM 820 C CA . ALA A 1 106 ? 14.570 14.441 -17.983 1.00 82.88 106 ALA A CA 1
ATOM 821 C C . ALA A 1 106 ? 14.628 13.862 -19.413 1.00 82.88 106 ALA A C 1
ATOM 823 O O . ALA A 1 106 ? 15.626 14.085 -20.099 1.00 82.88 106 ALA A O 1
ATOM 824 N N . SER A 1 107 ? 13.609 13.105 -19.836 1.00 70.12 107 SER A N 1
ATOM 825 C CA . SER A 1 107 ? 13.453 12.534 -21.185 1.00 70.12 107 SER A CA 1
ATOM 826 C C . SER A 1 107 ? 12.690 13.460 -22.122 1.00 70.12 107 SER A C 1
ATOM 828 O O . SER A 1 107 ? 13.103 13.577 -23.294 1.00 70.12 107 SER A O 1
#

Foldseek 3Di:
DDPVVVVVVVCVVDPCVLVCVLCVVVQCVPVNPVSVVVCVVVVVVVVVVVVVVVVLCVVDVDPDPDLVSCCVPPNDVVSVVVVVVVVVVVVVVVVVSVVSCVVVVVD

pLDDT: mean 89.79, std 5.55, range [68.44, 97.31]

Radius of gyration: 17.23 Å; chains: 1; bounding box: 39×28×44 Å

Secondary structure (DSSP, 8-state):
--HHHHHHHHHHHS-THHHHHHHHHHHHHHH-GGGHHHHHHHHHHHHHHHHHHHHHHHH---TTTHHHHHHHHT-HHHHHHHHHHHHHHHHHHHHHHHHHHHHHHH-

Sequence (107 aa):
MSPWANFALGFTYLSPVVGIYTVFAYAMAQAGPPMIWSLVIVGLGQFLVALIFSEVVAQFPVAGGVYPWTRRLWGRKYAWMTGWVYLIALLVTIGSVAYGSGPFIAS